Protein AF-A0A549J8T9-F1 (afdb_monomer_lite)

pLDDT: mean 89.47, std 12.67, range [36.06, 98.44]

Radius of gyration: 16.99 Å; chains: 1; bounding box: 43×42×46 Å

Organism: NCBI:txid143221

Secondary structure (DSSP, 8-state):
-BTTS-HHHHHHHHHH-SEEEEE--GGG-TTSHHHHHHHHHHHHTTSB-TTS-BSSEEEEET---HHHHTTS--SEE-THHHHHHTT-GGGS-STT--SSHHHHHHHHHHHHHTS---SS----TTTS----------

Sequence (138 aa):
WHMNESDERFIRLCNEYPRVAIGSCGDYDVKRPNLAVARMKDLIRHVIDEHGQPVTKLHGLRMLNPLIFTKLPLASADSTNVARNIGIDKAWSGTYAPASKETRAALMVERIESYNSPGSLAYCEQRDRFNMQLQLAV

Foldseek 3Di:
DELPDDLVVVQVCLVPDQEDEYHYDDPLHVVCQVSVQLSQLVSQCSQADPVQAGSHAYEYEVQLPCSHQQQHQHNYYDPVVLVVPLPPVVVQDDDPRDPDSVVSSVVSVCVSVVGHGDRHHPDDCVPSVDDPPPPPDD

Structure (mmCIF, N/CA/C/O backbone):
data_AF-A0A549J8T9-F1
#
_entry.id   AF-A0A549J8T9-F1
#
loop_
_atom_site.group_PDB
_atom_site.id
_atom_site.type_symbol
_atom_site.label_atom_id
_atom_site.label_alt_id
_atom_site.label_comp_id
_atom_site.label_asym_id
_atom_site.label_entity_id
_atom_site.label_seq_id
_atom_site.pdbx_PDB_ins_code
_atom_site.Cartn_x
_atom_site.Cartn_y
_atom_site.Cartn_z
_atom_site.occupancy
_atom_site.B_iso_or_equiv
_atom_site.auth_seq_id
_atom_site.auth_comp_id
_atom_site.auth_asym_id
_atom_site.auth_atom_id
_atom_site.pdbx_PDB_model_num
ATOM 1 N N . TRP A 1 1 ? -6.961 9.178 -0.163 1.00 96.81 1 TRP A N 1
ATOM 2 C CA . TRP A 1 1 ? -6.343 9.866 0.981 1.00 96.81 1 TRP A CA 1
ATOM 3 C C . TRP A 1 1 ? -4.840 9.817 0.801 1.00 96.81 1 TRP A C 1
ATOM 5 O O . TRP A 1 1 ? -4.324 8.761 0.456 1.00 96.81 1 TRP A O 1
ATOM 15 N N . HIS A 1 2 ? -4.157 10.939 0.962 1.00 95.38 2 HIS A N 1
ATOM 16 C CA . HIS A 1 2 ? -2.708 11.048 0.917 1.00 95.38 2 HIS A CA 1
ATOM 17 C C . HIS A 1 2 ? -2.137 11.131 2.330 1.00 95.38 2 HIS A C 1
ATOM 19 O O . HIS A 1 2 ? -2.773 11.675 3.223 1.00 95.38 2 HIS A O 1
ATOM 25 N N . MET A 1 3 ? -0.922 10.624 2.525 1.00 92.56 3 MET A N 1
ATOM 26 C CA . MET A 1 3 ? -0.295 10.474 3.848 1.00 92.56 3 MET A CA 1
ATOM 27 C C . MET A 1 3 ? -0.042 11.764 4.648 1.00 92.56 3 MET A C 1
ATOM 29 O O . MET A 1 3 ? 0.311 11.689 5.825 1.00 92.56 3 MET A O 1
ATOM 33 N N . ASN A 1 4 ? -0.204 12.928 4.020 1.00 90.38 4 ASN A N 1
ATOM 34 C CA . ASN A 1 4 ? -0.119 14.252 4.635 1.00 90.38 4 ASN A CA 1
ATOM 35 C C . ASN A 1 4 ? -1.494 14.894 4.898 1.00 90.38 4 ASN A C 1
ATOM 37 O O . ASN A 1 4 ? -1.548 16.000 5.430 1.00 90.38 4 ASN A O 1
ATOM 41 N N . GLU A 1 5 ? -2.589 14.250 4.492 1.00 93.25 5 GLU A N 1
ATOM 42 C CA . GLU A 1 5 ? -3.941 14.672 4.847 1.00 93.25 5 GLU A CA 1
ATOM 43 C C . GLU A 1 5 ? -4.252 14.265 6.301 1.00 93.25 5 GLU A C 1
ATOM 45 O O . GLU A 1 5 ? -3.591 13.403 6.877 1.00 93.25 5 GLU A O 1
ATOM 50 N N . SER A 1 6 ? -5.288 14.871 6.889 1.00 95.25 6 SER A N 1
ATOM 51 C CA . SER A 1 6 ? -5.708 14.623 8.277 1.00 95.25 6 SER A CA 1
ATOM 52 C C . SER A 1 6 ? -6.051 13.154 8.554 1.00 95.25 6 SER A C 1
ATOM 54 O O . SER A 1 6 ? -6.676 12.490 7.714 1.00 95.25 6 SER A O 1
ATOM 56 N N . ASP A 1 7 ? -5.755 12.704 9.768 1.00 95.62 7 ASP A N 1
ATOM 57 C CA . ASP A 1 7 ? -5.954 11.329 10.240 1.00 95.62 7 ASP A CA 1
ATOM 58 C C . ASP A 1 7 ? -7.448 11.014 10.369 1.00 95.62 7 ASP A C 1
ATOM 60 O O . ASP A 1 7 ? -7.924 9.972 9.913 1.00 95.62 7 ASP A O 1
ATOM 64 N N . GLU A 1 8 ? -8.230 11.978 10.856 1.00 97.06 8 GLU A N 1
ATOM 65 C CA . GLU A 1 8 ? -9.683 11.882 10.999 1.00 97.06 8 GLU A CA 1
ATOM 66 C C . GLU A 1 8 ? -10.360 11.644 9.649 1.00 97.06 8 GLU A C 1
ATOM 68 O O . GLU A 1 8 ? -11.318 10.880 9.542 1.00 97.06 8 GLU A O 1
ATOM 73 N N . ARG A 1 9 ? -9.839 12.261 8.581 1.00 97.38 9 ARG A N 1
ATOM 74 C CA . ARG A 1 9 ? -10.336 12.035 7.219 1.00 97.38 9 ARG A CA 1
ATOM 75 C C . ARG A 1 9 ? -10.071 10.607 6.764 1.00 97.38 9 ARG A C 1
ATOM 77 O O . ARG A 1 9 ? -10.954 10.029 6.138 1.00 97.38 9 ARG A O 1
ATOM 84 N N . PHE A 1 10 ? -8.902 10.037 7.055 1.00 97.81 10 PHE A N 1
ATOM 85 C CA . PHE A 1 10 ? -8.621 8.639 6.722 1.00 97.81 10 PHE A CA 1
ATOM 86 C C . PHE A 1 10 ? -9.575 7.694 7.451 1.00 97.81 10 PHE A C 1
ATOM 88 O O . PHE A 1 10 ? -10.215 6.862 6.807 1.00 97.81 10 PHE A O 1
ATOM 95 N N . ILE A 1 11 ? -9.720 7.873 8.766 1.00 98.00 11 ILE A N 1
ATOM 96 C CA . ILE A 1 11 ? -10.600 7.055 9.608 1.00 98.00 11 ILE A CA 1
ATOM 97 C C . ILE A 1 11 ? -12.046 7.157 9.118 1.00 98.00 11 ILE A C 1
ATOM 99 O O . ILE A 1 11 ? -12.712 6.142 8.921 1.00 98.00 11 ILE A O 1
ATOM 103 N N . ARG A 1 12 ? -12.523 8.374 8.839 1.00 98.25 12 ARG A N 1
ATOM 104 C CA . ARG A 1 12 ? -13.867 8.606 8.303 1.00 98.25 12 ARG A CA 1
ATOM 105 C C . ARG A 1 12 ? -14.082 7.910 6.961 1.00 98.25 12 ARG A C 1
ATOM 107 O O . ARG A 1 12 ? -15.059 7.188 6.804 1.00 98.25 12 ARG A O 1
ATOM 114 N N . LEU A 1 13 ? -13.148 8.057 6.018 1.00 98.44 13 LEU A N 1
ATOM 115 C CA . LEU A 1 13 ? -13.230 7.384 4.718 1.00 98.44 13 LEU A CA 1
ATOM 116 C C . LEU A 1 13 ? -13.285 5.859 4.865 1.00 98.44 13 LEU A C 1
ATOM 118 O O . LEU A 1 13 ? -14.015 5.208 4.123 1.00 98.44 13 LEU A O 1
ATOM 122 N N . CYS A 1 14 ? -12.541 5.293 5.817 1.00 98.25 14 CYS A N 1
ATOM 123 C CA . CYS A 1 14 ? -12.542 3.852 6.044 1.00 98.25 14 CYS A CA 1
ATOM 124 C C . CYS A 1 14 ? -13.868 3.326 6.599 1.00 98.25 14 CYS A C 1
ATOM 126 O O . CYS A 1 14 ? -14.229 2.195 6.299 1.00 98.25 14 CYS A O 1
ATOM 128 N N . ASN A 1 15 ? -14.597 4.140 7.363 1.00 97.81 15 ASN A N 1
ATOM 129 C CA . ASN A 1 15 ? -15.914 3.775 7.886 1.00 97.81 15 ASN A CA 1
ATOM 130 C C . ASN A 1 15 ? -17.054 4.038 6.883 1.00 97.81 15 ASN A C 1
ATOM 132 O O . ASN A 1 15 ? -18.099 3.402 6.966 1.00 97.81 15 ASN A O 1
ATOM 136 N N . GLU A 1 16 ? -16.872 4.966 5.937 1.00 98.25 16 GLU A N 1
ATOM 137 C CA . GLU A 1 16 ? -17.910 5.356 4.970 1.00 98.25 16 GLU A CA 1
ATOM 138 C C . GLU A 1 16 ? -17.852 4.569 3.647 1.00 98.25 16 GLU A C 1
ATOM 140 O O . GLU A 1 16 ? -18.884 4.372 3.005 1.00 98.25 16 GLU A O 1
ATOM 145 N N . TYR A 1 17 ? -16.665 4.132 3.206 1.00 98.38 17 TYR A N 1
ATOM 146 C CA . TYR A 1 17 ? -16.471 3.556 1.871 1.00 98.38 17 TYR A CA 1
ATOM 147 C C . TYR A 1 17 ? -15.945 2.117 1.924 1.00 98.38 17 TYR A C 1
ATOM 149 O O . TYR A 1 17 ? -15.066 1.808 2.727 1.00 98.38 17 TYR A O 1
ATOM 157 N N . PRO A 1 18 ? -16.370 1.237 0.994 1.00 97.62 18 PRO A N 1
ATOM 158 C CA . PRO A 1 18 ? -15.933 -0.165 0.954 1.00 97.62 18 PRO A CA 1
ATOM 159 C C . PRO A 1 18 ? -14.479 -0.345 0.491 1.00 97.62 18 PRO A C 1
ATOM 161 O O . PRO A 1 18 ? -13.920 -1.443 0.581 1.00 97.62 18 PRO A O 1
ATOM 164 N N . ARG A 1 19 ? -13.878 0.711 -0.072 1.00 98.25 19 ARG A N 1
ATOM 165 C CA . ARG A 1 19 ? -12.481 0.735 -0.495 1.00 98.25 19 ARG A CA 1
ATOM 166 C C . ARG A 1 19 ? -11.914 2.143 -0.400 1.00 98.25 19 ARG A C 1
ATOM 168 O O . ARG A 1 19 ? -12.514 3.086 -0.910 1.00 98.25 19 ARG A O 1
ATOM 175 N N . VAL A 1 20 ? -10.711 2.261 0.154 1.00 98.25 20 VAL A N 1
ATOM 176 C CA . VAL A 1 20 ? -9.987 3.530 0.280 1.00 98.25 20 VAL A CA 1
ATOM 177 C C . VAL A 1 20 ? -8.628 3.422 -0.401 1.00 98.25 20 VAL A C 1
ATOM 179 O O . VAL A 1 20 ? -7.822 2.546 -0.089 1.00 98.25 20 VAL A O 1
ATOM 182 N N . ALA A 1 21 ? -8.369 4.327 -1.346 1.00 97.56 21 ALA A N 1
ATOM 183 C CA . ALA A 1 21 ? -7.065 4.463 -1.988 1.00 97.56 21 ALA A CA 1
ATOM 184 C C . ALA A 1 21 ? -6.134 5.366 -1.164 1.00 97.56 21 ALA A C 1
ATOM 186 O O . ALA A 1 21 ? -6.530 6.455 -0.728 1.00 97.56 21 ALA A O 1
ATOM 187 N N . ILE A 1 22 ? -4.891 4.921 -0.990 1.00 97.00 22 ILE A N 1
ATOM 188 C CA . ILE A 1 22 ? -3.858 5.553 -0.171 1.00 97.00 22 ILE A CA 1
ATOM 189 C C . ILE A 1 22 ? -2.725 6.022 -1.081 1.00 97.00 22 ILE A C 1
ATOM 191 O O . ILE A 1 22 ? -2.047 5.210 -1.706 1.00 97.00 22 ILE A O 1
ATOM 195 N N . GLY A 1 23 ? -2.505 7.331 -1.140 1.00 95.00 23 GLY A N 1
ATOM 196 C CA . GLY A 1 23 ? -1.398 7.954 -1.854 1.00 95.00 23 GLY A CA 1
ATOM 197 C C . GLY A 1 23 ? -0.230 8.263 -0.927 1.00 95.00 23 GLY A C 1
ATOM 198 O O . GLY A 1 23 ? -0.400 8.922 0.096 1.00 95.00 23 GLY A O 1
ATOM 199 N N . SER A 1 24 ? 0.977 7.840 -1.296 1.00 90.50 24 SER A N 1
ATOM 200 C CA . SER A 1 24 ? 2.182 8.314 -0.612 1.00 90.50 24 SER A CA 1
ATOM 201 C C . SER A 1 24 ? 2.538 9.736 -1.034 1.00 90.50 24 SER A C 1
ATOM 203 O O . SER A 1 24 ? 2.470 10.046 -2.225 1.00 90.50 24 SER A O 1
ATOM 205 N N . CYS A 1 25 ? 2.976 10.578 -0.101 1.00 90.00 25 CYS A N 1
ATOM 206 C CA . CYS A 1 25 ? 3.342 11.968 -0.382 1.00 90.00 25 CYS A CA 1
ATOM 207 C C . CYS A 1 25 ? 4.241 12.560 0.712 1.00 90.00 25 CYS A C 1
ATOM 209 O O . CYS A 1 25 ? 4.218 12.105 1.858 1.00 90.00 25 CYS A O 1
ATOM 211 N N . GLY A 1 26 ? 4.963 13.633 0.371 1.00 88.56 26 GLY A N 1
ATOM 212 C CA . GLY A 1 26 ? 5.778 14.391 1.323 1.00 88.56 26 GLY A CA 1
ATOM 213 C C . GLY A 1 26 ? 6.818 13.513 2.016 1.00 88.56 26 GLY A C 1
ATOM 214 O O . GLY A 1 26 ? 7.507 12.725 1.364 1.00 88.56 26 GLY A O 1
ATOM 215 N N . ASP A 1 27 ? 6.903 13.615 3.341 1.00 88.06 27 ASP A N 1
ATOM 216 C CA . ASP A 1 27 ? 7.845 12.825 4.138 1.00 88.06 27 ASP A CA 1
ATOM 217 C C . ASP A 1 27 ? 7.547 11.326 4.162 1.00 88.06 27 ASP A C 1
ATOM 219 O O . ASP A 1 27 ? 8.448 10.527 4.410 1.00 88.06 27 ASP A O 1
ATOM 223 N N . TYR A 1 28 ? 6.323 10.935 3.817 1.00 89.75 28 TYR A N 1
ATOM 224 C CA . TYR A 1 28 ? 5.860 9.550 3.800 1.00 89.75 28 TYR A CA 1
ATOM 225 C C . TYR A 1 28 ? 5.856 8.941 2.387 1.00 89.75 28 TYR A C 1
ATOM 227 O O . TYR A 1 28 ? 5.169 7.955 2.131 1.00 89.75 28 TYR A O 1
ATOM 235 N N . ASP A 1 29 ? 6.597 9.518 1.436 1.00 91.25 29 ASP A N 1
ATOM 236 C CA . ASP A 1 29 ? 6.720 8.965 0.083 1.00 91.25 29 ASP A CA 1
ATOM 237 C C . ASP A 1 29 ? 7.249 7.514 0.098 1.00 91.25 29 ASP A C 1
ATOM 239 O O . ASP A 1 29 ? 8.123 7.162 0.894 1.00 91.25 29 ASP A O 1
ATOM 243 N N . VAL A 1 30 ? 6.777 6.669 -0.829 1.00 87.56 30 VAL A N 1
ATOM 244 C CA . VAL A 1 30 ? 7.217 5.263 -0.971 1.00 87.56 30 VAL A CA 1
ATOM 245 C C . VAL A 1 30 ? 8.728 5.083 -1.180 1.00 87.56 30 VAL A C 1
ATOM 247 O O . VAL A 1 30 ? 9.249 3.987 -0.970 1.00 87.56 30 VAL A O 1
ATOM 250 N N . LYS A 1 31 ? 9.461 6.138 -1.561 1.00 89.62 31 LYS A N 1
ATOM 251 C CA . LYS A 1 31 ? 10.934 6.159 -1.578 1.00 89.62 31 LYS A CA 1
ATOM 252 C C . LYS A 1 31 ? 11.556 6.014 -0.184 1.00 89.62 31 LYS A C 1
ATOM 254 O O . LYS A 1 31 ? 12.717 5.631 -0.085 1.00 89.62 31 LYS A O 1
ATOM 259 N N . ARG A 1 32 ? 10.805 6.305 0.883 1.00 92.62 32 ARG A N 1
ATOM 260 C CA . ARG A 1 32 ? 11.196 6.152 2.293 1.00 92.62 32 ARG A CA 1
ATOM 261 C C . ARG A 1 32 ? 10.344 5.045 2.940 1.00 92.62 32 ARG A C 1
ATOM 263 O O . ARG A 1 32 ? 9.497 5.332 3.786 1.00 92.62 32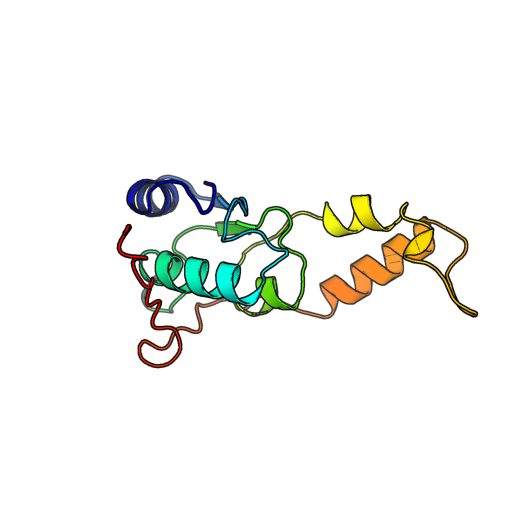 ARG A O 1
ATOM 270 N N . PRO A 1 33 ? 10.547 3.765 2.566 1.00 92.88 33 PRO A N 1
ATOM 271 C CA . PRO A 1 33 ? 9.617 2.678 2.886 1.00 92.88 33 PRO A CA 1
ATOM 272 C C . PRO A 1 33 ? 9.384 2.491 4.389 1.00 92.88 33 PRO A C 1
ATOM 274 O O . PRO A 1 33 ? 8.259 2.237 4.799 1.00 92.88 33 PRO A O 1
ATOM 277 N N . ASN A 1 34 ? 10.412 2.663 5.225 1.00 92.19 34 ASN A N 1
ATOM 278 C CA . ASN A 1 34 ? 10.269 2.511 6.675 1.00 92.19 34 ASN A CA 1
ATOM 279 C C . ASN A 1 34 ? 9.343 3.575 7.283 1.00 92.19 34 ASN A C 1
ATOM 281 O O . ASN A 1 34 ? 8.501 3.245 8.111 1.00 92.19 34 ASN A O 1
ATOM 285 N N . LEU A 1 35 ? 9.468 4.829 6.838 1.00 91.88 35 LEU A N 1
ATOM 286 C CA . LEU A 1 35 ? 8.663 5.945 7.331 1.00 91.88 35 LEU A CA 1
ATOM 287 C C . LEU A 1 35 ? 7.210 5.833 6.847 1.00 91.88 35 LEU A C 1
ATOM 289 O O . LEU A 1 35 ? 6.284 5.979 7.641 1.00 91.88 35 LEU A O 1
ATOM 293 N N . ALA A 1 36 ? 7.015 5.471 5.574 1.00 93.88 36 ALA A N 1
ATOM 294 C CA . ALA A 1 36 ? 5.693 5.197 5.012 1.00 93.88 36 ALA A CA 1
ATOM 295 C C . ALA A 1 36 ? 4.978 4.048 5.747 1.00 93.88 36 ALA A C 1
ATOM 297 O O . ALA A 1 36 ? 3.810 4.172 6.112 1.00 93.88 36 ALA A O 1
ATOM 298 N N . VAL A 1 37 ? 5.681 2.939 6.009 1.00 94.81 37 VAL A N 1
ATOM 299 C CA . VAL A 1 37 ? 5.121 1.789 6.737 1.00 94.81 37 VAL A CA 1
ATOM 300 C C . VAL A 1 37 ? 4.777 2.157 8.174 1.00 94.81 37 VAL A C 1
ATOM 302 O O . VAL A 1 37 ? 3.689 1.813 8.624 1.00 94.81 37 VAL A O 1
ATOM 305 N N . ALA A 1 38 ? 5.661 2.861 8.887 1.00 93.00 38 ALA A N 1
ATOM 306 C CA . ALA A 1 38 ? 5.406 3.260 10.269 1.00 93.00 38 ALA A CA 1
ATOM 307 C C . ALA A 1 38 ? 4.157 4.150 10.375 1.00 93.00 38 ALA A C 1
ATOM 309 O O . ALA A 1 38 ? 3.263 3.855 11.165 1.00 93.00 38 ALA A O 1
ATOM 310 N N . ARG A 1 39 ? 4.038 5.154 9.496 1.00 93.00 39 ARG A N 1
ATOM 311 C CA . ARG A 1 39 ? 2.860 6.027 9.418 1.00 93.00 39 ARG A CA 1
ATOM 312 C C . ARG A 1 39 ? 1.574 5.262 9.113 1.00 93.00 39 ARG A C 1
ATOM 314 O O . ARG A 1 39 ? 0.552 5.507 9.744 1.00 93.00 39 ARG A O 1
ATOM 321 N N . MET A 1 40 ? 1.609 4.320 8.167 1.00 95.00 40 MET A N 1
ATOM 322 C CA . MET A 1 40 ? 0.420 3.519 7.861 1.00 95.00 40 MET A CA 1
ATOM 323 C C . MET A 1 40 ? 0.039 2.581 8.989 1.00 95.00 40 MET A C 1
ATOM 325 O O . MET A 1 40 ? -1.145 2.420 9.243 1.00 95.00 40 MET A O 1
ATOM 329 N N . LYS A 1 41 ? 1.004 1.944 9.655 1.00 95.75 41 LYS A N 1
ATOM 330 C CA . LYS A 1 41 ? 0.700 1.078 10.794 1.00 95.75 41 LYS A CA 1
ATOM 331 C C . LYS A 1 41 ? 0.017 1.850 11.916 1.00 95.75 41 LYS A C 1
ATOM 333 O O . LYS A 1 41 ? -0.955 1.350 12.471 1.00 95.75 41 LYS A O 1
ATOM 338 N N . ASP A 1 42 ? 0.512 3.051 12.201 1.00 93.25 42 ASP A N 1
ATOM 339 C CA . ASP A 1 42 ? -0.062 3.950 13.198 1.00 93.25 42 ASP A CA 1
ATOM 340 C C . ASP A 1 42 ? -1.523 4.298 12.877 1.00 93.25 42 ASP A C 1
ATOM 342 O O . ASP A 1 42 ? -2.384 4.174 13.734 1.00 93.25 42 ASP A O 1
ATOM 346 N N . LEU A 1 43 ? -1.842 4.599 11.615 1.00 94.38 43 LEU A N 1
ATOM 347 C CA . LEU A 1 43 ? -3.215 4.909 11.203 1.00 94.38 43 LEU A CA 1
ATOM 348 C C . LEU A 1 43 ? -4.130 3.691 11.081 1.00 94.38 43 LEU A C 1
ATOM 350 O O . LEU A 1 43 ? -5.281 3.735 11.512 1.00 94.38 43 LEU A O 1
ATOM 354 N N . ILE A 1 44 ? -3.645 2.599 10.484 1.00 96.94 44 ILE A N 1
ATOM 355 C CA . ILE A 1 44 ? -4.458 1.402 10.235 1.00 96.94 44 ILE A CA 1
ATOM 356 C C . ILE A 1 44 ? -4.930 0.800 11.556 1.00 96.94 44 ILE A C 1
ATOM 358 O O . ILE A 1 44 ? -6.050 0.306 11.607 1.00 96.94 44 ILE A O 1
ATOM 362 N N . ARG A 1 45 ? -4.151 0.911 12.644 1.00 95.75 45 ARG A N 1
ATOM 363 C CA . ARG A 1 45 ? -4.550 0.409 13.971 1.00 95.75 45 ARG A CA 1
ATOM 364 C C . ARG A 1 45 ? -5.880 0.993 14.477 1.00 95.75 45 ARG A C 1
ATOM 366 O O . ARG A 1 45 ? -6.498 0.402 15.351 1.00 95.75 45 ARG A O 1
ATOM 373 N N . HIS A 1 46 ? -6.313 2.134 13.937 1.00 96.25 46 HIS A N 1
ATOM 374 C CA . HIS A 1 46 ? -7.575 2.793 14.278 1.00 96.25 46 HIS A CA 1
ATOM 375 C C . HIS A 1 46 ? -8.766 2.344 13.415 1.00 96.25 46 HIS A C 1
ATOM 377 O O . HIS A 1 46 ? -9.889 2.775 13.661 1.00 96.25 46 HIS A O 1
ATOM 383 N N . VAL A 1 47 ? -8.538 1.511 12.396 1.00 97.19 47 VAL A N 1
ATOM 384 C CA . VAL A 1 47 ? -9.549 1.062 11.420 1.00 97.19 47 VAL A CA 1
ATOM 385 C C . VAL A 1 47 ? -9.479 -0.451 11.183 1.00 97.19 47 VAL A C 1
ATOM 387 O O . VAL A 1 47 ? -9.672 -0.916 10.060 1.00 97.19 47 VAL A O 1
ATOM 390 N N . ILE A 1 48 ? -9.180 -1.220 12.231 1.00 97.75 48 ILE A N 1
ATOM 391 C CA . ILE A 1 48 ? -9.192 -2.690 12.221 1.00 97.75 48 ILE A CA 1
ATOM 392 C C . ILE A 1 48 ? -10.358 -3.260 13.034 1.00 97.75 48 ILE A C 1
ATOM 394 O O . ILE A 1 48 ? -10.865 -2.602 13.941 1.00 97.75 48 ILE A O 1
ATOM 398 N N . ASP A 1 49 ? -10.758 -4.485 12.708 1.00 96.44 49 ASP A N 1
ATOM 399 C CA . ASP A 1 49 ? -11.712 -5.292 13.465 1.00 96.44 49 ASP A CA 1
ATOM 400 C C . ASP A 1 49 ? -11.048 -6.078 14.617 1.00 96.44 49 ASP A C 1
ATOM 402 O O . ASP A 1 49 ? -9.850 -5.951 14.892 1.00 96.44 49 ASP A O 1
ATOM 406 N N . GLU A 1 50 ? -11.833 -6.926 15.288 1.00 95.75 50 GLU A N 1
ATOM 407 C CA . GLU A 1 50 ? -11.379 -7.790 16.389 1.00 95.75 50 GLU A CA 1
ATOM 408 C C . GLU A 1 50 ? -10.330 -8.842 15.980 1.00 95.75 50 GLU A C 1
ATOM 410 O O . GLU A 1 50 ? -9.609 -9.367 16.830 1.00 95.75 50 GLU A O 1
ATOM 415 N N . HIS A 1 51 ? -10.196 -9.126 14.684 1.00 95.62 51 HIS A N 1
ATOM 416 C CA . HIS A 1 51 ? -9.195 -10.030 14.118 1.00 95.62 51 HIS A CA 1
ATOM 417 C C . HIS A 1 51 ? -7.961 -9.286 13.582 1.00 95.62 51 HIS A C 1
ATOM 419 O O . HIS A 1 51 ? -7.045 -9.901 13.022 1.00 95.62 51 HIS A O 1
ATOM 425 N N . GLY A 1 52 ? -7.914 -7.961 13.743 1.00 96.00 52 GLY A N 1
ATOM 426 C CA . GLY A 1 52 ? -6.846 -7.108 13.242 1.00 96.00 52 GLY A CA 1
ATOM 427 C C . GLY A 1 52 ? -6.897 -6.872 11.732 1.00 96.00 52 GLY A C 1
ATOM 428 O O . GLY A 1 52 ? -5.899 -6.428 11.161 1.00 96.00 52 GLY A O 1
ATOM 429 N N . GLN A 1 53 ? -8.009 -7.178 11.063 1.00 97.44 53 GLN A N 1
ATOM 430 C CA . GLN A 1 53 ? -8.195 -6.921 9.635 1.00 97.44 53 GLN A CA 1
ATOM 431 C C . GLN A 1 53 ? -8.768 -5.518 9.423 1.00 97.44 53 GLN A C 1
ATOM 433 O O . GLN A 1 53 ? -9.619 -5.091 10.199 1.00 97.44 53 GLN A O 1
ATOM 438 N N . PRO A 1 54 ? -8.343 -4.769 8.391 1.00 97.94 54 PRO A N 1
ATOM 439 C CA . PRO A 1 54 ? -8.950 -3.479 8.093 1.00 97.94 54 PRO A CA 1
ATOM 440 C C . PRO A 1 54 ? -10.457 -3.593 7.830 1.00 97.94 54 PRO A C 1
ATO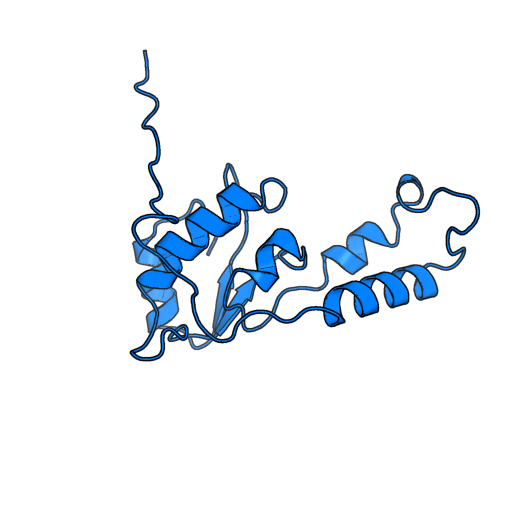M 442 O O . PRO A 1 54 ? -10.885 -4.428 7.036 1.00 97.94 54 PRO A O 1
ATOM 445 N N . VAL A 1 55 ? -11.250 -2.685 8.404 1.00 97.81 55 VAL A N 1
ATOM 446 C CA . VAL A 1 55 ? -12.719 -2.642 8.222 1.00 97.81 55 VAL A CA 1
ATOM 447 C C . VAL A 1 55 ? -13.148 -2.285 6.789 1.00 97.81 55 VAL A C 1
ATOM 449 O O . VAL A 1 55 ? -14.317 -2.394 6.430 1.00 97.81 55 VAL A O 1
ATOM 452 N N . THR A 1 56 ? -12.199 -1.865 5.946 1.00 98.12 56 THR A N 1
ATOM 453 C CA . THR A 1 56 ? -12.395 -1.533 4.530 1.00 98.12 56 THR A CA 1
ATOM 454 C C . THR A 1 56 ? -11.235 -2.043 3.678 1.00 98.12 56 THR A C 1
ATOM 456 O O . THR A 1 56 ? -10.115 -2.231 4.157 1.00 98.12 56 THR A O 1
ATOM 459 N N . LYS A 1 57 ? -11.450 -2.202 2.367 1.00 98.38 57 LYS A N 1
ATOM 460 C CA . LYS A 1 57 ? -10.375 -2.601 1.449 1.00 98.38 57 LYS A CA 1
ATOM 461 C C . LYS A 1 57 ? -9.393 -1.450 1.241 1.00 98.38 57 LYS A C 1
ATOM 463 O O . LYS A 1 57 ? -9.730 -0.429 0.642 1.00 98.38 57 LYS A O 1
ATOM 468 N N . LEU A 1 58 ? -8.142 -1.641 1.640 1.00 98.31 58 LEU A N 1
ATOM 469 C CA . LEU A 1 58 ? -7.085 -0.654 1.424 1.00 98.31 58 LEU A CA 1
ATOM 470 C C . LEU A 1 58 ? -6.399 -0.874 0.070 1.00 98.31 58 LEU A C 1
ATOM 472 O O . LEU A 1 58 ? -5.962 -1.984 -0.242 1.00 98.31 58 LEU A O 1
ATOM 476 N N . HIS A 1 59 ? -6.310 0.176 -0.749 1.00 97.75 59 HIS A N 1
ATOM 477 C CA . HIS A 1 59 ? -5.587 0.160 -2.023 1.00 97.75 59 HIS A CA 1
ATOM 478 C C . HIS A 1 59 ? -4.370 1.086 -1.969 1.00 97.75 59 HIS A C 1
ATOM 480 O O . HIS A 1 59 ? -4.526 2.289 -1.780 1.00 97.75 59 HIS A O 1
ATOM 486 N N . GLY A 1 60 ? -3.163 0.551 -2.147 1.00 95.88 60 GLY A N 1
ATOM 487 C CA . GLY A 1 60 ? -1.932 1.342 -2.099 1.00 95.88 60 GLY A CA 1
ATOM 488 C C . GLY A 1 60 ? -1.516 1.895 -3.462 1.00 95.88 60 GLY A C 1
ATOM 489 O O . GLY A 1 60 ? -1.207 1.121 -4.363 1.00 95.88 60 GLY A O 1
ATOM 490 N N . LEU A 1 61 ? -1.434 3.220 -3.601 1.00 94.06 61 LEU A N 1
ATOM 491 C CA . LEU A 1 61 ? -0.916 3.883 -4.799 1.00 94.06 61 LEU A CA 1
ATOM 492 C C . LEU A 1 61 ? 0.615 3.983 -4.740 1.00 94.06 61 LEU A C 1
ATOM 494 O O . LEU A 1 61 ? 1.196 4.534 -3.806 1.00 94.06 61 LEU A O 1
ATOM 498 N N . ARG A 1 62 ? 1.263 3.471 -5.780 1.00 89.69 62 ARG A N 1
ATOM 499 C CA . ARG A 1 62 ? 2.695 3.223 -5.969 1.00 89.69 62 ARG A CA 1
ATOM 500 C C . ARG A 1 62 ? 3.319 2.318 -4.906 1.00 89.69 62 ARG A C 1
ATOM 502 O O . ARG A 1 62 ? 4.527 2.390 -4.685 1.00 89.69 62 ARG A O 1
ATOM 509 N N . MET A 1 63 ? 2.525 1.460 -4.263 1.00 92.75 63 MET A N 1
ATOM 510 C CA . MET A 1 63 ? 2.954 0.686 -3.088 1.00 92.75 63 MET A CA 1
ATOM 511 C C . MET A 1 63 ? 3.439 -0.740 -3.385 1.00 92.75 63 MET A C 1
ATOM 513 O O . MET A 1 63 ? 3.776 -1.452 -2.444 1.00 92.75 63 MET A O 1
ATOM 517 N N . LEU A 1 64 ? 3.581 -1.150 -4.655 1.00 93.00 64 LEU A N 1
ATOM 518 C CA . LEU A 1 64 ? 4.166 -2.450 -5.055 1.00 93.00 64 LEU A CA 1
ATOM 519 C C . LEU A 1 64 ? 5.696 -2.549 -4.851 1.00 93.00 64 LEU A C 1
ATOM 521 O O . LEU A 1 64 ? 6.421 -3.145 -5.647 1.00 93.00 64 LEU A O 1
ATOM 525 N N . ASN A 1 65 ? 6.207 -1.944 -3.780 1.00 91.62 65 ASN A N 1
ATOM 526 C CA . ASN A 1 65 ? 7.541 -2.191 -3.252 1.00 91.62 65 ASN A CA 1
ATOM 527 C C . ASN A 1 65 ? 7.422 -3.253 -2.143 1.00 91.62 65 ASN A C 1
ATOM 529 O O . ASN A 1 65 ? 6.734 -2.977 -1.156 1.00 91.62 65 ASN A O 1
ATOM 533 N N . PRO A 1 66 ? 8.093 -4.419 -2.240 1.00 93.19 66 PRO A N 1
ATOM 534 C CA . PRO A 1 66 ? 8.023 -5.465 -1.217 1.00 93.19 66 PRO A CA 1
ATOM 535 C C . PRO A 1 66 ? 8.368 -4.982 0.193 1.00 93.19 66 PRO A C 1
ATOM 537 O O . PRO A 1 66 ? 7.818 -5.493 1.158 1.00 93.19 66 PRO A O 1
ATOM 540 N N . LEU A 1 67 ? 9.197 -3.944 0.347 1.00 94.06 67 LEU A N 1
ATOM 541 C CA . LEU A 1 67 ? 9.499 -3.355 1.658 1.00 94.06 67 LEU A CA 1
ATOM 542 C C . LEU A 1 67 ? 8.301 -2.645 2.316 1.00 94.06 67 LEU A C 1
ATOM 544 O O . LEU A 1 67 ? 8.393 -2.308 3.499 1.00 94.06 67 LEU A O 1
ATOM 548 N N . ILE A 1 68 ? 7.224 -2.412 1.559 1.00 95.12 68 ILE A N 1
ATOM 549 C CA . ILE A 1 68 ? 5.989 -1.736 1.968 1.00 95.12 68 ILE A CA 1
ATOM 550 C C . ILE A 1 68 ? 4.822 -2.722 2.017 1.00 95.12 68 ILE A C 1
ATOM 552 O O . ILE A 1 68 ? 4.308 -2.986 3.102 1.00 95.12 68 ILE A O 1
ATOM 556 N N . PHE A 1 69 ? 4.394 -3.277 0.874 1.00 95.62 69 PHE A N 1
ATOM 557 C CA . PHE A 1 69 ? 3.124 -4.017 0.819 1.00 95.62 69 PHE A CA 1
ATOM 558 C C . PHE A 1 69 ? 3.146 -5.323 1.619 1.00 95.62 69 PHE A C 1
ATOM 560 O O . PHE A 1 69 ? 2.107 -5.735 2.117 1.00 95.62 69 PHE A O 1
ATOM 567 N N . THR A 1 70 ? 4.312 -5.936 1.834 1.00 96.62 70 THR A N 1
ATOM 568 C CA . THR A 1 70 ? 4.433 -7.142 2.679 1.00 96.62 70 THR A CA 1
ATOM 569 C C . THR A 1 70 ? 4.303 -6.849 4.177 1.00 96.62 70 THR A C 1
ATOM 571 O O . THR A 1 70 ? 4.235 -7.766 4.989 1.00 96.62 70 THR A O 1
ATOM 574 N N . LYS A 1 71 ? 4.271 -5.569 4.571 1.00 96.50 71 LYS A N 1
ATOM 575 C CA . LYS A 1 71 ? 4.195 -5.129 5.973 1.00 96.50 71 LYS A CA 1
ATOM 576 C C . LYS A 1 71 ? 2.860 -4.487 6.336 1.00 96.50 71 LYS A C 1
ATOM 578 O O . LYS A 1 71 ? 2.663 -4.141 7.501 1.00 96.50 71 LYS A O 1
ATOM 583 N N . LEU A 1 72 ? 1.983 -4.282 5.357 1.00 96.81 72 LEU A N 1
ATOM 584 C CA . LEU A 1 72 ? 0.719 -3.567 5.504 1.00 96.81 72 LEU A CA 1
ATOM 585 C C . LEU A 1 72 ? -0.425 -4.424 4.958 1.00 96.81 72 LEU A C 1
ATOM 587 O O . LEU A 1 72 ? -0.247 -5.021 3.896 1.00 96.81 72 LEU A O 1
ATOM 591 N N . PRO A 1 73 ? -1.596 -4.454 5.617 1.00 97.44 73 PRO A N 1
ATOM 592 C CA . PRO A 1 73 ? -2.732 -5.251 5.167 1.00 97.44 73 PRO A CA 1
ATOM 593 C C . PRO A 1 73 ? -3.466 -4.593 3.991 1.00 97.44 73 PRO A C 1
ATOM 595 O O . PRO A 1 73 ? -4.592 -4.110 4.106 1.00 97.44 73 PRO A O 1
ATOM 598 N N . LEU A 1 74 ? -2.790 -4.503 2.846 1.00 97.19 74 LEU A N 1
ATOM 599 C CA . LEU A 1 74 ? -3.353 -3.956 1.618 1.00 97.19 74 LEU A CA 1
ATOM 600 C C . LEU A 1 74 ? -4.164 -5.029 0.895 1.00 97.19 74 LEU A C 1
ATOM 602 O O . LEU A 1 74 ? -3.679 -6.125 0.638 1.00 97.19 74 LEU A O 1
ATOM 606 N N . ALA A 1 75 ? -5.379 -4.676 0.480 1.00 97.38 75 ALA A N 1
ATOM 607 C CA . ALA A 1 75 ? -6.205 -5.539 -0.360 1.00 97.38 75 ALA A CA 1
ATOM 608 C C . ALA A 1 75 ? -5.740 -5.543 -1.828 1.00 97.38 75 ALA A C 1
ATOM 610 O O . ALA A 1 75 ? -6.160 -6.391 -2.608 1.00 97.38 75 ALA A O 1
ATOM 611 N N . SER A 1 76 ? -4.969 -4.531 -2.245 1.00 96.00 76 SER A N 1
ATOM 612 C CA . SER A 1 76 ? -4.388 -4.403 -3.595 1.00 96.00 76 SER A CA 1
ATOM 613 C C . SER A 1 76 ? -3.447 -3.195 -3.663 1.00 96.00 76 SER A C 1
ATOM 615 O O . SER A 1 76 ? -3.548 -2.288 -2.834 1.00 96.00 76 SER A O 1
ATOM 617 N N . ALA A 1 77 ? -2.619 -3.119 -4.699 1.00 94.62 77 ALA A N 1
ATOM 618 C CA . ALA A 1 77 ? -1.858 -1.925 -5.058 1.00 94.62 77 ALA A CA 1
ATOM 619 C C . ALA A 1 77 ? -1.750 -1.807 -6.588 1.00 94.62 77 ALA A C 1
ATOM 621 O O . ALA A 1 77 ? -1.988 -2.770 -7.313 1.00 94.62 77 ALA A O 1
ATOM 622 N N . ASP A 1 78 ? -1.464 -0.612 -7.090 1.00 89.25 78 ASP A N 1
ATOM 623 C CA . ASP A 1 78 ? -1.383 -0.314 -8.522 1.00 89.25 78 ASP A CA 1
ATOM 624 C C . ASP A 1 78 ? -0.053 -0.763 -9.161 1.00 89.25 78 ASP A C 1
ATOM 626 O O . ASP A 1 78 ? 1.046 -0.604 -8.626 1.00 89.25 78 ASP A O 1
ATOM 630 N N . SER A 1 79 ? -0.134 -1.242 -10.402 1.00 81.31 79 SER A N 1
ATOM 631 C CA . SER A 1 79 ? 1.013 -1.695 -11.203 1.00 81.31 79 SER A CA 1
ATOM 632 C C . SER A 1 79 ? 1.849 -0.559 -11.808 1.00 81.31 79 SER A C 1
ATOM 634 O O . SER A 1 79 ? 2.701 -0.794 -12.668 1.00 81.31 79 SER A O 1
ATOM 636 N N . THR A 1 80 ? 1.688 0.685 -11.340 1.00 81.50 80 THR A N 1
ATOM 637 C CA . THR A 1 80 ? 2.439 1.848 -11.854 1.00 81.50 80 THR A CA 1
ATOM 638 C C . THR A 1 80 ? 3.949 1.717 -11.657 1.00 81.50 80 THR A C 1
ATOM 640 O O . THR A 1 80 ? 4.721 2.381 -12.354 1.00 81.50 80 THR A O 1
ATOM 643 N N . ASN A 1 81 ? 4.388 0.860 -10.729 1.00 80.25 81 ASN A N 1
ATOM 644 C CA . ASN A 1 81 ? 5.789 0.481 -10.582 1.00 80.25 81 ASN A CA 1
ATOM 645 C C . ASN A 1 81 ? 6.301 -0.288 -11.812 1.00 80.25 81 ASN A C 1
ATOM 647 O O . ASN A 1 81 ? 7.369 0.032 -12.328 1.00 80.25 81 ASN A O 1
ATOM 651 N N . VAL A 1 82 ? 5.528 -1.247 -12.325 1.00 86.44 82 VAL A N 1
ATOM 652 C CA . VAL A 1 82 ? 5.867 -2.001 -13.541 1.00 86.44 82 VAL A CA 1
ATOM 653 C C . VAL A 1 82 ? 5.902 -1.049 -14.734 1.00 86.44 82 VAL A C 1
ATOM 655 O O . VAL A 1 82 ? 6.947 -0.886 -15.362 1.00 86.44 82 VAL A O 1
ATOM 658 N N . ALA A 1 83 ? 4.805 -0.321 -14.974 1.00 85.06 83 ALA A N 1
ATOM 659 C CA . ALA A 1 83 ? 4.670 0.571 -16.127 1.00 85.06 83 ALA A CA 1
ATOM 660 C C . ALA A 1 83 ? 5.779 1.635 -16.216 1.00 85.06 83 ALA A C 1
ATOM 662 O O . ALA A 1 83 ? 6.251 1.943 -17.308 1.00 85.06 83 ALA A O 1
ATOM 663 N N . ARG A 1 84 ? 6.232 2.185 -15.078 1.00 83.75 84 ARG A N 1
ATOM 664 C CA . ARG A 1 84 ? 7.319 3.174 -15.083 1.00 83.75 84 ARG A CA 1
ATOM 665 C C . ARG A 1 84 ? 8.694 2.562 -15.293 1.00 83.75 84 ARG A C 1
ATOM 667 O O . ARG A 1 84 ? 9.488 3.164 -16.001 1.00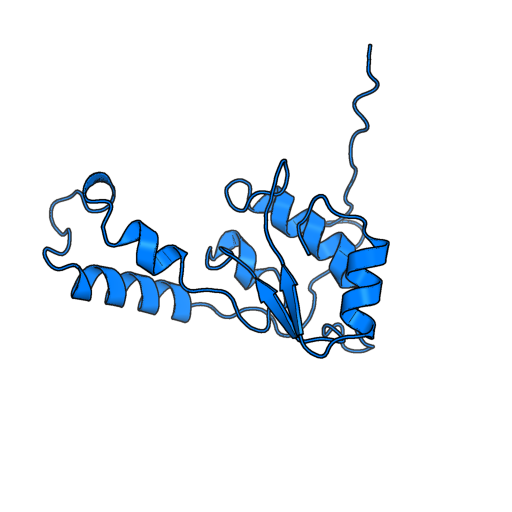 83.75 84 ARG A O 1
ATOM 674 N N . ASN A 1 85 ? 8.998 1.412 -14.696 1.00 84.12 85 ASN A N 1
ATOM 675 C CA . ASN A 1 85 ? 10.367 0.893 -14.715 1.00 84.12 85 ASN A CA 1
ATOM 676 C C . ASN A 1 85 ? 10.704 0.070 -15.961 1.00 84.12 85 ASN A C 1
ATOM 678 O O . ASN A 1 85 ? 11.880 -0.003 -16.310 1.00 84.12 85 ASN A O 1
ATOM 682 N N . ILE A 1 86 ? 9.728 -0.494 -16.684 1.00 87.62 86 ILE A N 1
ATOM 683 C CA . ILE A 1 86 ? 10.020 -1.271 -17.906 1.00 87.62 86 ILE A CA 1
ATOM 684 C C . ILE A 1 86 ? 10.733 -0.457 -19.000 1.00 87.62 86 ILE A C 1
ATOM 686 O O . ILE A 1 86 ? 11.507 -1.013 -19.780 1.00 87.62 86 ILE A O 1
ATOM 690 N N . GLY A 1 87 ? 10.485 0.857 -19.051 1.00 82.44 87 GLY A N 1
ATOM 691 C CA . GLY A 1 87 ? 11.048 1.771 -20.050 1.00 82.44 87 GLY A CA 1
ATOM 692 C C . GLY A 1 87 ? 12.294 2.533 -19.597 1.00 82.44 87 GLY A C 1
ATOM 693 O O . GLY A 1 87 ? 12.811 3.338 -20.364 1.00 82.44 87 GLY A O 1
ATOM 694 N N . ILE A 1 88 ? 12.772 2.326 -18.366 1.00 82.88 88 ILE A N 1
ATOM 695 C CA . ILE A 1 88 ? 13.965 3.015 -17.856 1.00 82.88 88 ILE A CA 1
ATOM 696 C C . ILE A 1 88 ? 15.187 2.171 -18.211 1.00 82.88 88 ILE A C 1
ATOM 698 O O . ILE A 1 88 ? 15.654 1.378 -17.400 1.00 82.88 88 ILE A O 1
ATOM 702 N N . ASP A 1 89 ? 15.721 2.338 -19.421 1.00 75.81 89 ASP A N 1
ATOM 703 C CA . ASP A 1 89 ? 16.811 1.491 -19.937 1.00 75.81 89 ASP A CA 1
ATOM 704 C C . ASP A 1 89 ? 18.050 1.469 -19.033 1.00 75.81 89 ASP A C 1
ATOM 706 O O . ASP A 1 89 ? 18.676 0.427 -18.864 1.00 75.81 89 ASP A O 1
ATOM 710 N N . LYS A 1 90 ? 18.356 2.581 -18.351 1.00 81.69 90 LYS A N 1
ATOM 711 C CA . LYS A 1 90 ? 19.463 2.647 -17.379 1.00 81.69 90 LYS A CA 1
ATOM 712 C C . LYS A 1 90 ? 19.317 1.644 -16.224 1.00 81.69 90 LYS A C 1
ATOM 714 O O . LYS A 1 90 ? 20.326 1.192 -15.688 1.00 81.69 90 LYS A O 1
ATOM 719 N N . ALA A 1 91 ? 18.085 1.301 -15.843 1.00 80.94 91 ALA A N 1
ATOM 720 C CA . ALA A 1 91 ? 17.794 0.329 -14.790 1.00 80.94 91 ALA A CA 1
ATOM 721 C C . ALA A 1 91 ? 17.929 -1.130 -15.265 1.00 80.94 91 ALA A C 1
ATOM 723 O O . ALA A 1 91 ? 18.022 -2.033 -14.439 1.00 80.94 91 ALA A O 1
ATOM 724 N N . TRP A 1 92 ? 17.973 -1.355 -16.581 1.00 86.12 92 TRP A N 1
ATOM 725 C CA . TRP A 1 92 ? 18.131 -2.662 -17.220 1.00 86.12 92 TRP A CA 1
ATOM 726 C C . TRP A 1 92 ? 19.511 -2.760 -17.869 1.00 86.12 92 TRP A C 1
ATOM 728 O O . TRP A 1 92 ? 19.644 -2.973 -19.072 1.00 86.12 92 TRP A O 1
ATOM 738 N N . SER A 1 93 ? 20.545 -2.560 -17.057 1.00 82.88 93 SER A N 1
ATOM 739 C CA . SER A 1 93 ? 21.944 -2.670 -17.462 1.00 82.88 93 SER A CA 1
ATOM 740 C C . SER A 1 93 ? 22.571 -3.957 -16.916 1.00 82.88 93 SER A C 1
ATOM 742 O O . SER A 1 93 ? 22.186 -4.452 -15.858 1.00 82.88 93 SER A O 1
ATOM 744 N N . GLY A 1 94 ? 23.527 -4.525 -17.655 1.00 85.75 94 GLY A N 1
ATOM 745 C CA . GLY A 1 94 ? 24.259 -5.734 -17.266 1.00 85.75 94 GLY A CA 1
ATOM 746 C C . GLY A 1 94 ? 24.221 -6.843 -18.318 1.00 85.75 94 GLY A C 1
ATOM 747 O O . GLY A 1 94 ? 23.460 -6.786 -19.281 1.00 85.75 94 GLY A O 1
ATOM 748 N N . THR A 1 95 ? 25.052 -7.867 -18.116 1.00 88.12 95 THR A N 1
ATOM 749 C CA . THR A 1 95 ? 25.306 -8.953 -19.082 1.00 88.12 95 THR A CA 1
ATOM 750 C C . THR A 1 95 ? 24.058 -9.761 -19.446 1.00 88.12 95 THR A C 1
ATOM 752 O O . THR A 1 95 ? 23.972 -10.289 -20.548 1.00 88.12 95 THR A O 1
ATOM 755 N N . TYR A 1 96 ? 23.078 -9.832 -18.541 1.00 87.56 96 TYR A N 1
ATOM 756 C CA . TYR A 1 96 ? 21.847 -10.615 -18.703 1.00 87.56 96 TYR A CA 1
ATOM 757 C C . TYR A 1 96 ? 20.583 -9.744 -18.657 1.00 87.56 96 TYR A C 1
ATOM 759 O O . TYR A 1 96 ? 19.524 -10.192 -18.219 1.00 87.56 96 TYR A O 1
ATOM 767 N N . ALA A 1 97 ? 20.688 -8.475 -19.063 1.00 88.44 97 ALA A N 1
ATOM 768 C CA . ALA A 1 97 ? 19.531 -7.592 -19.121 1.00 88.44 97 ALA A CA 1
ATOM 769 C C . ALA A 1 97 ? 18.557 -8.043 -20.232 1.00 88.44 97 ALA A C 1
ATOM 771 O O . ALA A 1 97 ? 18.978 -8.208 -21.380 1.00 88.44 97 ALA A O 1
ATOM 772 N N . PRO A 1 98 ? 17.254 -8.213 -19.941 1.00 90.69 98 PRO A N 1
ATOM 773 C CA . PRO A 1 98 ? 16.279 -8.558 -20.965 1.00 90.69 98 PRO A CA 1
ATOM 774 C C . PRO A 1 98 ? 16.170 -7.459 -22.028 1.00 90.69 98 PRO A C 1
ATOM 776 O O . PRO A 1 98 ? 16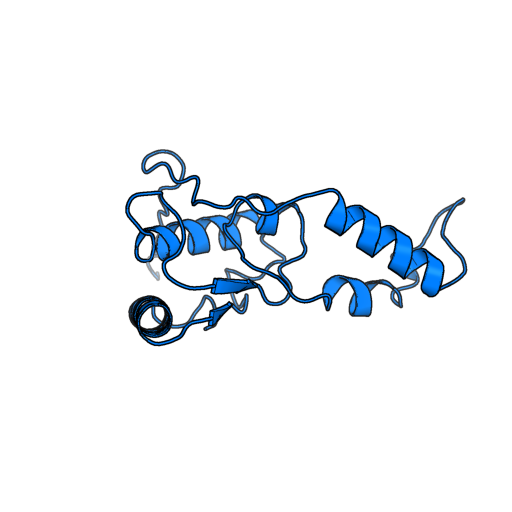.051 -6.268 -21.708 1.00 90.69 98 PRO A O 1
ATOM 779 N N . ALA A 1 99 ? 16.172 -7.874 -23.294 1.00 86.88 99 ALA A N 1
ATOM 780 C CA . ALA A 1 99 ? 16.109 -6.967 -24.437 1.00 86.88 99 ALA A CA 1
ATOM 781 C C . ALA A 1 99 ? 14.706 -6.372 -24.655 1.00 86.88 99 ALA A C 1
ATOM 783 O O . ALA A 1 99 ? 14.584 -5.207 -25.024 1.00 86.88 99 ALA A O 1
ATOM 784 N N . SER A 1 100 ? 13.650 -7.154 -24.414 1.00 91.50 100 SER A N 1
ATOM 785 C CA . SER A 1 100 ? 12.264 -6.758 -24.682 1.00 91.50 100 SER A CA 1
ATOM 786 C C . SER A 1 100 ? 11.588 -6.152 -23.448 1.00 91.50 100 SER A C 1
ATOM 788 O O . SER A 1 100 ? 11.877 -6.522 -22.305 1.00 91.50 100 SER A O 1
ATOM 790 N N . LYS A 1 101 ? 10.654 -5.218 -23.662 1.00 90.25 101 LYS A N 1
ATOM 791 C CA . LYS A 1 101 ? 9.876 -4.614 -22.565 1.00 90.25 101 LYS A CA 1
ATOM 792 C C . LYS A 1 101 ? 8.906 -5.619 -21.950 1.00 90.25 101 LYS A C 1
ATOM 794 O O . LYS A 1 101 ? 8.619 -5.542 -20.760 1.00 90.25 101 LYS A O 1
ATOM 799 N N . GLU A 1 102 ? 8.458 -6.578 -22.746 1.00 92.56 102 GLU A N 1
ATOM 800 C CA . GLU A 1 102 ? 7.546 -7.650 -22.371 1.00 92.56 102 GLU A CA 1
ATOM 801 C C . GLU A 1 102 ? 8.207 -8.575 -21.343 1.00 92.56 102 GLU A C 1
ATOM 803 O O . GLU A 1 102 ? 7.633 -8.821 -20.284 1.00 92.56 102 GLU A O 1
ATOM 808 N N . THR A 1 103 ? 9.453 -9.007 -21.581 1.00 93.62 103 THR A N 1
ATOM 809 C CA . THR A 1 103 ? 10.193 -9.833 -20.613 1.00 93.62 103 THR A CA 1
ATOM 810 C C . THR A 1 103 ? 10.523 -9.046 -19.346 1.00 93.62 103 THR A C 1
ATOM 812 O O . THR A 1 103 ? 10.409 -9.577 -18.243 1.00 93.62 103 THR A O 1
ATOM 815 N N . ARG A 1 104 ? 10.878 -7.758 -19.470 1.00 93.12 104 ARG A N 1
ATOM 816 C CA . ARG A 1 104 ? 11.073 -6.871 -18.310 1.00 93.12 104 ARG A CA 1
ATOM 817 C C . ARG A 1 104 ? 9.807 -6.782 -17.454 1.00 93.12 104 ARG A C 1
ATOM 819 O O . ARG A 1 104 ? 9.892 -6.901 -16.234 1.00 93.12 104 ARG A O 1
ATOM 826 N N . ALA A 1 105 ? 8.645 -6.609 -18.085 1.00 92.81 105 ALA A N 1
ATOM 827 C CA . ALA A 1 105 ? 7.357 -6.575 -17.401 1.00 92.81 105 ALA A CA 1
ATOM 828 C C . ALA A 1 105 ? 7.061 -7.904 -16.697 1.00 92.81 105 ALA A C 1
ATOM 830 O O . ALA A 1 105 ? 6.743 -7.886 -15.511 1.00 92.81 105 ALA A O 1
ATOM 831 N N . ALA A 1 106 ? 7.229 -9.033 -17.393 1.00 93.94 106 ALA A N 1
ATOM 832 C CA . ALA A 1 106 ? 6.996 -10.364 -16.837 1.00 93.94 106 ALA A CA 1
ATOM 833 C C . ALA A 1 106 ? 7.843 -10.612 -15.579 1.00 93.94 106 ALA A C 1
ATOM 835 O O . ALA A 1 106 ? 7.293 -10.937 -14.532 1.00 93.94 106 ALA A O 1
ATOM 836 N N . LEU A 1 107 ? 9.150 -10.332 -15.632 1.00 92.44 107 LEU A N 1
ATOM 837 C CA . LEU A 1 107 ? 10.045 -10.483 -14.477 1.00 92.44 107 LEU A CA 1
ATOM 838 C C . LEU A 1 107 ? 9.654 -9.585 -13.299 1.00 92.44 107 LEU A C 1
ATOM 840 O O . LEU A 1 107 ? 9.761 -9.985 -12.139 1.00 92.44 107 LEU A O 1
ATOM 844 N N . MET A 1 108 ? 9.238 -8.346 -13.576 1.00 91.62 108 MET A N 1
ATOM 845 C CA . MET A 1 108 ? 8.777 -7.440 -12.526 1.00 91.62 108 MET A CA 1
ATOM 846 C C . MET A 1 108 ? 7.487 -7.937 -11.876 1.00 91.62 108 MET A C 1
ATOM 848 O O . MET A 1 108 ? 7.385 -7.882 -10.653 1.00 91.62 108 MET A O 1
ATOM 852 N N . VAL A 1 109 ? 6.526 -8.407 -12.676 1.00 93.12 109 VAL A N 1
ATOM 853 C CA . VAL A 1 109 ? 5.260 -8.964 -12.188 1.00 93.12 109 VAL A CA 1
ATOM 854 C C . VAL A 1 109 ? 5.528 -10.217 -11.363 1.00 93.12 109 VAL A C 1
ATOM 856 O O . VAL A 1 109 ? 5.144 -10.240 -10.203 1.00 93.12 109 VAL A O 1
ATOM 859 N N . GLU A 1 110 ? 6.279 -11.193 -11.875 1.00 94.56 110 GLU A N 1
ATOM 860 C CA . GLU A 1 110 ? 6.625 -12.411 -11.125 1.00 94.56 110 GLU A CA 1
ATOM 861 C C . GLU A 1 110 ? 7.296 -12.097 -9.785 1.00 94.56 110 GLU A C 1
ATOM 863 O O . GLU A 1 110 ? 6.944 -12.668 -8.754 1.00 94.56 110 GLU A O 1
ATOM 868 N N . ARG A 1 111 ? 8.228 -11.135 -9.762 1.00 92.06 111 ARG A N 1
ATOM 869 C CA . ARG A 1 111 ? 8.868 -10.708 -8.514 1.00 92.06 111 ARG A CA 1
ATOM 870 C C . ARG A 1 111 ? 7.866 -10.106 -7.530 1.00 92.06 111 ARG A C 1
ATOM 872 O O . ARG A 1 111 ? 8.010 -10.324 -6.333 1.00 92.06 111 ARG A O 1
ATOM 879 N N . ILE A 1 112 ? 6.896 -9.330 -8.000 1.00 93.19 112 ILE A N 1
ATOM 880 C CA . ILE A 1 112 ? 5.861 -8.743 -7.142 1.00 93.19 112 ILE A CA 1
ATOM 881 C C . ILE A 1 112 ? 4.944 -9.843 -6.598 1.00 93.19 112 ILE A C 1
ATOM 883 O O . ILE A 1 112 ? 4.781 -9.930 -5.385 1.00 93.19 112 ILE A O 1
ATOM 887 N N . GLU A 1 113 ? 4.430 -10.702 -7.478 1.00 93.50 113 GLU A N 1
ATOM 888 C CA . GLU A 1 113 ? 3.499 -11.791 -7.149 1.00 93.50 113 GLU A CA 1
ATOM 889 C C . GLU A 1 113 ? 4.146 -12.893 -6.289 1.00 93.50 113 GLU A C 1
ATOM 891 O O . GLU A 1 113 ? 3.453 -13.660 -5.628 1.00 93.50 113 GLU A O 1
ATOM 896 N N . SER A 1 114 ? 5.484 -12.960 -6.232 1.00 95.69 114 SER A N 1
ATOM 897 C CA . SER A 1 114 ? 6.201 -13.864 -5.318 1.00 95.69 114 SER A CA 1
ATOM 898 C C . SER A 1 114 ? 6.023 -13.523 -3.830 1.00 95.69 114 SER A C 1
ATOM 900 O O . SER A 1 114 ? 6.408 -14.312 -2.965 1.00 95.69 114 SER A O 1
ATOM 902 N N . TYR A 1 115 ? 5.427 -12.369 -3.516 1.00 95.56 115 TYR A N 1
ATOM 903 C CA . TYR A 1 115 ? 5.123 -11.938 -2.157 1.00 95.56 115 TYR A CA 1
ATOM 904 C C . TYR A 1 115 ? 3.638 -11.622 -2.001 1.00 95.56 115 TYR A C 1
ATOM 906 O O . TYR A 1 115 ? 2.998 -11.109 -2.911 1.00 95.56 115 TYR A O 1
ATOM 914 N N . ASN A 1 116 ? 3.118 -11.822 -0.791 1.00 94.31 116 ASN A N 1
ATOM 915 C CA . ASN A 1 116 ? 1.757 -11.440 -0.432 1.00 94.31 116 ASN A CA 1
ATOM 916 C C . ASN A 1 116 ? 1.748 -10.351 0.641 1.00 94.31 116 ASN A C 1
ATOM 918 O O . ASN A 1 116 ? 2.617 -10.304 1.518 1.00 94.31 116 ASN A O 1
ATOM 922 N N . SER A 1 117 ? 0.734 -9.489 0.585 1.00 95.94 117 SER A N 1
ATOM 923 C CA . SER A 1 117 ? 0.375 -8.638 1.718 1.00 95.94 117 SER A CA 1
ATOM 924 C C . SER A 1 117 ? -0.230 -9.483 2.845 1.00 95.94 117 SER A C 1
ATOM 926 O O . SER A 1 117 ? -0.939 -10.453 2.567 1.00 95.94 117 SER A O 1
ATOM 928 N N . PRO A 1 118 ? 0.021 -9.140 4.119 1.00 96.75 118 PRO A N 1
ATOM 929 C CA . PRO A 1 118 ? -0.647 -9.791 5.239 1.00 96.75 118 PRO A CA 1
ATOM 930 C C . PRO A 1 118 ? -2.156 -9.504 5.214 1.00 96.75 118 PRO A C 1
ATOM 932 O O . PRO A 1 118 ? -2.579 -8.436 4.786 1.00 96.75 118 PRO A O 1
ATOM 935 N N . GLY A 1 119 ? -2.980 -10.436 5.697 1.00 95.62 119 GLY A N 1
ATOM 936 C CA . GLY A 1 119 ? -4.431 -10.219 5.819 1.00 95.62 119 GLY A CA 1
ATOM 937 C C . GLY A 1 119 ? -4.828 -9.352 7.021 1.00 95.62 119 GLY A C 1
ATOM 938 O O . GLY A 1 119 ? -5.890 -8.740 7.017 1.00 95.62 119 GLY A O 1
ATOM 939 N N . SER A 1 120 ? -3.965 -9.274 8.036 1.00 97.06 120 SER A N 1
ATOM 940 C CA . SER A 1 120 ? -4.179 -8.513 9.268 1.00 97.06 120 SER A CA 1
ATOM 941 C C . SER A 1 120 ? -2.979 -7.626 9.599 1.00 97.06 120 SER A C 1
ATOM 943 O O . SER A 1 120 ? -1.864 -7.803 9.095 1.00 97.06 120 SER A O 1
ATOM 945 N N . LEU A 1 121 ? -3.207 -6.619 10.435 1.00 96.69 121 LEU A N 1
ATOM 946 C CA . LEU A 1 121 ? -2.186 -5.676 10.853 1.0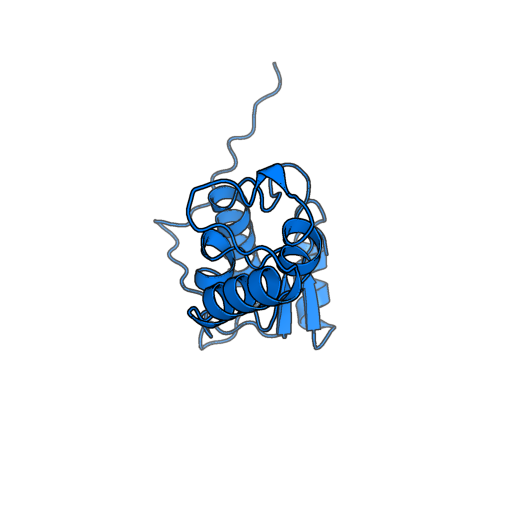0 96.69 121 LEU A CA 1
ATOM 947 C C . LEU A 1 121 ? -1.244 -6.306 11.891 1.00 96.69 121 LEU A C 1
ATOM 949 O O . LEU A 1 121 ? -1.620 -6.558 13.032 1.00 96.69 121 LEU A O 1
ATOM 953 N N . ALA A 1 122 ? 0.033 -6.453 11.533 1.00 93.00 122 ALA A N 1
ATOM 954 C CA . ALA A 1 122 ? 1.091 -6.799 12.481 1.00 93.00 122 ALA A CA 1
ATOM 955 C C . ALA A 1 122 ? 1.599 -5.548 13.227 1.00 93.00 122 ALA A C 1
ATOM 957 O O . ALA A 1 122 ? 2.621 -4.954 12.849 1.00 93.00 122 ALA A O 1
ATOM 958 N N . TYR A 1 123 ? 0.895 -5.158 14.291 1.00 90.81 123 TYR A N 1
ATOM 959 C CA . TYR A 1 123 ? 1.206 -3.985 15.114 1.00 90.81 123 TYR A CA 1
ATOM 960 C C . TYR A 1 123 ? 1.692 -4.363 16.517 1.00 90.81 123 TYR A C 1
ATOM 962 O O . TYR A 1 123 ? 1.158 -5.262 17.157 1.00 90.81 123 TYR A O 1
ATOM 970 N N . CYS A 1 124 ? 2.721 -3.669 16.997 1.00 88.19 124 CYS A N 1
ATOM 971 C CA . CYS A 1 124 ? 3.230 -3.778 18.358 1.00 88.19 124 CYS A CA 1
ATOM 972 C C . CYS A 1 124 ? 3.496 -2.371 18.894 1.00 88.19 124 CYS A C 1
ATOM 974 O O . CYS A 1 124 ? 4.335 -1.663 18.343 1.00 88.19 124 CYS A O 1
ATOM 976 N N . GLU A 1 125 ? 2.834 -1.982 19.986 1.00 84.25 125 GLU A N 1
ATOM 977 C CA . GLU A 1 125 ? 2.946 -0.628 20.551 1.00 84.25 125 GLU A CA 1
ATOM 978 C C . GLU A 1 125 ? 4.376 -0.223 20.905 1.00 84.25 125 GLU A C 1
ATOM 980 O O . GLU A 1 125 ? 4.742 0.933 20.738 1.00 84.25 125 GLU A O 1
ATOM 985 N N . GLN A 1 126 ? 5.205 -1.163 21.364 1.00 83.81 126 GLN A N 1
ATOM 986 C CA . GLN A 1 126 ? 6.593 -0.874 21.732 1.00 83.81 126 GLN A CA 1
ATOM 987 C C . GLN A 1 126 ? 7.488 -0.692 20.500 1.00 83.81 126 GLN A C 1
ATOM 989 O O . GLN A 1 126 ? 8.313 0.218 20.460 1.00 83.81 126 GLN A O 1
ATOM 994 N N . ARG A 1 127 ? 7.327 -1.557 19.490 1.00 82.44 127 ARG A N 1
ATOM 995 C CA . ARG A 1 127 ? 8.164 -1.577 18.279 1.00 82.44 127 ARG A CA 1
ATOM 996 C C . ARG A 1 127 ? 7.763 -0.503 17.276 1.00 82.44 127 ARG A C 1
ATOM 998 O O . ARG A 1 127 ? 8.620 0.101 16.644 1.00 82.44 127 ARG A O 1
ATOM 1005 N N . ASP A 1 128 ? 6.462 -0.332 17.082 1.00 81.31 128 ASP A N 1
ATOM 1006 C CA . ASP A 1 128 ? 5.884 0.515 16.042 1.00 81.31 128 ASP A CA 1
ATOM 1007 C C . ASP A 1 128 ? 5.475 1.895 16.604 1.00 81.31 128 ASP A C 1
ATOM 1009 O O . ASP A 1 128 ? 4.730 2.622 15.950 1.00 81.31 128 ASP A O 1
ATOM 1013 N N . ARG A 1 129 ? 5.962 2.272 17.803 1.00 73.31 129 ARG A N 1
ATOM 1014 C CA . ARG A 1 129 ? 5.719 3.591 18.405 1.00 73.31 129 ARG A CA 1
ATOM 1015 C C . ARG A 1 129 ? 6.223 4.689 17.474 1.00 73.31 129 ARG A C 1
ATOM 1017 O O . ARG A 1 129 ? 7.430 4.903 17.337 1.00 73.31 129 ARG A O 1
ATOM 1024 N N . PHE A 1 130 ? 5.295 5.417 16.867 1.00 67.75 130 PHE A N 1
ATOM 1025 C CA . PHE A 1 130 ? 5.622 6.517 15.978 1.00 67.75 130 PHE A CA 1
ATOM 1026 C C . PHE A 1 130 ? 5.877 7.796 16.788 1.00 67.75 130 PHE A C 1
ATOM 1028 O O . PHE A 1 130 ? 4.978 8.589 17.045 1.00 67.75 130 PHE A O 1
ATOM 1035 N N . ASN A 1 131 ? 7.119 7.996 17.238 1.00 59.38 131 ASN A N 1
ATOM 1036 C CA . ASN A 1 131 ? 7.531 9.265 17.838 1.00 59.38 131 ASN A CA 1
ATOM 1037 C C . ASN A 1 131 ? 7.894 10.246 16.716 1.00 59.38 131 ASN A C 1
ATOM 1039 O O . ASN A 1 131 ? 9.026 10.254 16.233 1.00 59.38 131 ASN A O 1
ATOM 1043 N N . MET A 1 132 ? 6.947 11.093 16.312 1.00 56.81 132 MET A N 1
ATOM 1044 C CA . MET A 1 132 ? 7.290 12.305 15.571 1.00 56.81 132 MET A CA 1
ATOM 1045 C C . MET A 1 132 ? 8.085 13.196 16.531 1.00 56.81 132 MET A C 1
ATOM 1047 O O . MET A 1 132 ? 7.516 13.806 17.434 1.00 56.81 132 MET A O 1
ATOM 1051 N N . GLN A 1 133 ? 9.413 13.241 16.391 1.00 46.47 133 GLN A N 1
ATOM 1052 C CA . GLN A 1 133 ? 10.183 14.325 16.992 1.00 46.47 133 GLN A CA 1
ATOM 1053 C C . GLN A 1 133 ? 9.660 15.617 16.365 1.00 46.47 133 GLN A C 1
ATOM 1055 O O . GLN A 1 133 ? 9.972 15.924 15.216 1.00 46.47 133 GLN A O 1
ATOM 1060 N N . LEU A 1 134 ? 8.817 16.339 17.107 1.00 43.62 134 LEU A N 1
ATOM 1061 C CA . LEU A 1 134 ? 8.529 17.740 16.846 1.00 43.62 134 LEU A CA 1
ATOM 1062 C C . LEU A 1 134 ? 9.886 18.438 16.767 1.00 43.62 134 LEU A C 1
ATOM 1064 O O . LEU A 1 134 ? 10.560 18.610 17.783 1.00 43.62 134 LEU A O 1
ATOM 1068 N N . GLN A 1 135 ? 10.316 18.786 15.555 1.00 39.91 135 GLN A N 1
ATOM 1069 C CA . GLN A 1 135 ? 11.361 19.778 15.385 1.00 39.91 135 GLN A CA 1
ATOM 1070 C C . GLN A 1 135 ? 10.782 21.068 15.962 1.00 39.91 135 GLN A C 1
ATOM 1072 O O . GLN A 1 135 ? 9.959 21.728 15.332 1.00 39.91 135 GLN A O 1
ATOM 1077 N N . LEU A 1 136 ? 11.142 21.362 17.211 1.00 36.31 136 LEU A N 1
ATOM 1078 C CA . LEU A 1 136 ? 10.996 22.689 17.783 1.00 36.31 136 LEU A CA 1
ATOM 1079 C C . LEU A 1 136 ? 11.706 23.636 16.818 1.00 36.31 136 LEU A C 1
ATOM 1081 O O . LEU A 1 136 ? 12.925 23.564 16.661 1.00 36.31 136 LEU A O 1
ATOM 1085 N N . ALA A 1 137 ? 10.920 24.441 16.108 1.00 36.44 137 ALA A N 1
ATOM 1086 C CA . ALA A 1 137 ? 11.441 25.545 15.329 1.00 36.44 137 ALA A CA 1
ATOM 1087 C C . ALA A 1 137 ? 12.238 26.448 16.284 1.00 36.44 137 ALA A C 1
ATOM 1089 O O . ALA A 1 137 ? 11.709 26.867 17.316 1.00 36.44 137 ALA A O 1
ATOM 1090 N N . VAL A 1 138 ? 13.515 26.657 15.957 1.00 36.06 138 VAL A N 1
ATOM 1091 C CA . VAL A 1 138 ? 14.370 27.699 16.542 1.00 36.06 138 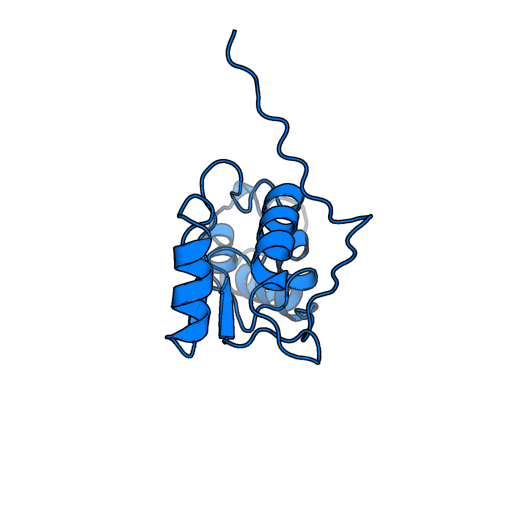VAL A CA 1
ATOM 1092 C C . VAL A 1 138 ? 14.052 29.017 15.856 1.00 36.06 138 VAL A C 1
ATOM 1094 O O . VAL A 1 138 ? 13.875 28.984 14.615 1.00 36.06 138 VAL A O 1
#